Protein AF-A0A6M3M9U9-F1 (afdb_monomer_lite)

InterPro domains:
  IPR040831 YdcK Beta solenoid repeat [PF18836] (5-21)

Sequence (102 aa):
VSGNAQVSGNALVSGNAWVSGNARVSGNAQVSKYQVINVLGCRWSITISDKHVQIGCVLRSIAQWEKMTDSRIKVLGYAEEIDWWHKHKDIVLALVANREVL

Foldseek 3Di:
DDDDDDDDDPDDDDDPDDDDDPDDDDDPDDDDDFDWDWDPPPPFIWIAGLFWIDGHNDIDGPVVLVPDDPVVPVVPVCNVVNVVCVVCVVVRVVVNVVVVPD

Secondary structure (DSSP, 8-state):
--S-----SS----SS----SS----SS--------EEE-SSSS-EEE-SSEEEETTEEEEHHHHHT--GGGTTTTT-HHHHHHHHHHHHHHHHHHHGGGG-

pLDDT: mean 75.62, std 12.73, range [39.06, 91.5]

Structure (mmCIF, N/CA/C/O backbone):
data_AF-A0A6M3M9U9-F1
#
_entry.id   AF-A0A6M3M9U9-F1
#
loop_
_atom_site.group_PDB
_atom_site.id
_atom_site.type_symbol
_atom_site.label_atom_id
_atom_site.label_alt_id
_atom_site.label_comp_id
_atom_site.label_asym_id
_atom_site.label_entity_id
_atom_site.label_seq_id
_atom_site.pdbx_PDB_ins_code
_atom_site.Cartn_x
_atom_site.Cartn_y
_atom_site.Cartn_z
_atom_site.occupancy
_atom_sit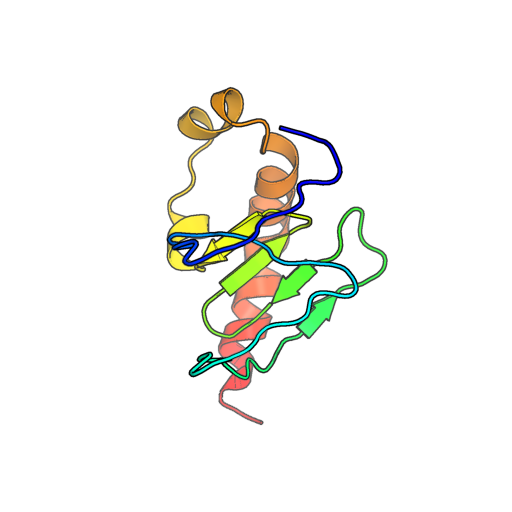e.B_iso_or_equiv
_atom_site.auth_seq_id
_atom_site.auth_comp_id
_atom_site.auth_asym_id
_atom_site.auth_atom_id
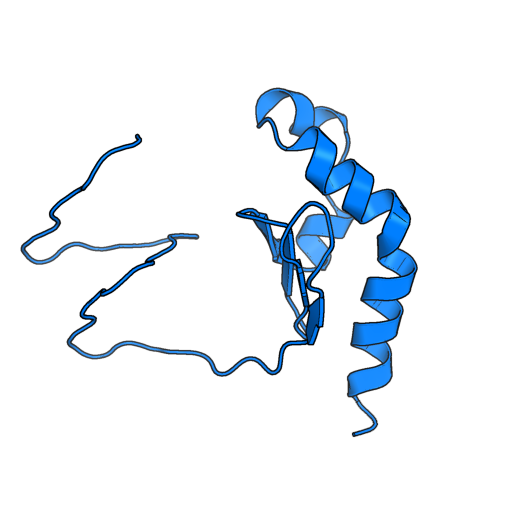_atom_site.pdbx_PDB_model_num
ATOM 1 N N . VAL A 1 1 ? 16.096 5.259 10.771 1.00 39.09 1 VAL A N 1
ATOM 2 C CA . VAL A 1 1 ? 16.149 4.524 12.057 1.00 39.09 1 VAL A CA 1
ATOM 3 C C . VAL A 1 1 ? 15.659 3.114 11.790 1.00 39.09 1 VAL A C 1
ATOM 5 O O . VAL A 1 1 ? 14.550 2.976 11.297 1.00 39.09 1 VAL A O 1
ATOM 8 N N . SER A 1 2 ? 16.479 2.097 12.038 1.00 39.06 2 SER A N 1
ATOM 9 C CA . SER A 1 2 ? 16.098 0.683 11.931 1.00 39.06 2 SER A CA 1
ATOM 10 C C . SER A 1 2 ? 16.545 -0.029 13.206 1.00 39.06 2 SER A C 1
ATOM 12 O O . SER A 1 2 ? 17.721 0.037 13.555 1.00 39.06 2 SER A O 1
ATOM 14 N N . GLY A 1 3 ? 15.607 -0.655 13.914 1.00 53.38 3 GLY A N 1
ATOM 15 C CA . GLY A 1 3 ? 15.829 -1.338 15.190 1.00 53.38 3 GLY A CA 1
ATOM 16 C C . GLY A 1 3 ? 14.533 -1.428 16.001 1.00 53.38 3 GLY A C 1
ATOM 17 O O . GLY A 1 3 ? 13.616 -0.636 15.785 1.00 53.38 3 GLY A O 1
ATOM 18 N N . ASN A 1 4 ? 14.448 -2.392 16.922 1.00 60.72 4 ASN A N 1
ATOM 19 C CA . ASN A 1 4 ? 13.323 -2.506 17.853 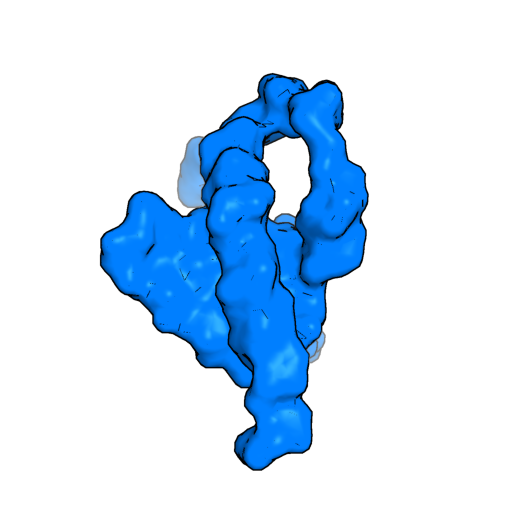1.00 60.72 4 ASN A CA 1
ATOM 20 C C . ASN A 1 4 ? 13.298 -1.272 18.765 1.00 60.72 4 ASN A C 1
ATOM 22 O O . ASN A 1 4 ? 14.157 -1.124 19.631 1.00 60.72 4 ASN A O 1
ATOM 26 N N . ALA A 1 5 ? 12.329 -0.382 18.560 1.00 64.88 5 ALA A N 1
ATOM 27 C CA . ALA A 1 5 ? 12.128 0.793 19.397 1.00 64.88 5 ALA A CA 1
ATOM 28 C C . ALA A 1 5 ? 11.031 0.505 20.425 1.00 64.88 5 ALA A C 1
ATOM 30 O O . ALA A 1 5 ? 9.886 0.228 20.066 1.00 64.88 5 ALA A O 1
ATOM 31 N N . GLN A 1 6 ? 11.377 0.574 21.708 1.00 61.44 6 GLN A N 1
ATOM 32 C CA . GLN A 1 6 ? 10.402 0.502 22.788 1.00 61.44 6 GLN A CA 1
ATOM 33 C C . GLN A 1 6 ? 9.935 1.925 23.106 1.00 61.44 6 GLN A C 1
ATOM 35 O O . GLN A 1 6 ? 10.717 2.753 23.564 1.00 61.44 6 GLN A O 1
ATOM 40 N N . VAL A 1 7 ? 8.668 2.223 22.821 1.00 64.75 7 VAL A N 1
ATOM 41 C CA . VAL A 1 7 ? 8.052 3.519 23.129 1.00 64.75 7 VAL A CA 1
ATOM 42 C C . VAL A 1 7 ? 7.139 3.331 24.338 1.00 64.75 7 VAL A C 1
ATOM 44 O O . VAL A 1 7 ? 6.190 2.552 24.285 1.00 64.75 7 VAL A O 1
ATOM 47 N N . SER A 1 8 ? 7.435 4.022 25.438 1.00 67.25 8 SER A N 1
ATOM 48 C CA . SER A 1 8 ? 6.677 3.973 26.696 1.00 67.25 8 SER A CA 1
ATOM 49 C C . SER A 1 8 ? 6.366 5.384 27.200 1.00 67.25 8 SER A C 1
ATOM 51 O O . SER A 1 8 ? 7.182 6.285 27.028 1.00 67.25 8 SER A O 1
ATOM 53 N N . GLY A 1 9 ? 5.217 5.571 27.854 1.00 68.31 9 GLY A N 1
ATOM 54 C CA . GLY A 1 9 ? 4.727 6.880 28.312 1.00 68.31 9 GLY A CA 1
ATOM 55 C C . GLY A 1 9 ? 3.715 7.518 27.349 1.00 68.31 9 GLY A C 1
ATOM 56 O O . GLY A 1 9 ? 3.237 6.865 26.423 1.00 68.31 9 GLY A O 1
ATOM 57 N N . ASN A 1 10 ? 3.376 8.795 27.568 1.00 66.38 10 ASN A N 1
ATOM 58 C CA . ASN A 1 10 ? 2.456 9.563 26.715 1.00 66.38 10 ASN A CA 1
ATOM 59 C C . ASN A 1 10 ? 3.144 9.978 25.402 1.00 66.38 10 ASN A C 1
ATOM 61 O O . ASN A 1 10 ? 3.515 11.136 25.218 1.00 66.38 10 ASN A O 1
ATOM 65 N N . ALA A 1 11 ? 3.360 9.022 24.500 1.00 68.94 11 ALA A N 1
ATOM 66 C CA . ALA A 1 11 ? 3.953 9.280 23.196 1.00 68.94 11 ALA A CA 1
ATOM 67 C C . ALA A 1 11 ? 2.886 9.726 22.188 1.00 68.94 11 ALA A C 1
ATOM 69 O O . ALA A 1 11 ? 1.942 8.990 21.897 1.00 68.94 11 ALA A O 1
ATOM 70 N N . LEU A 1 12 ? 3.058 10.922 21.624 1.00 64.06 12 LEU A N 1
ATOM 71 C CA . LEU A 1 12 ? 2.256 11.385 20.497 1.00 64.06 12 LEU A CA 1
ATOM 72 C C . LEU A 1 12 ? 2.884 10.876 19.198 1.00 64.06 12 LEU A C 1
ATOM 74 O O . LEU A 1 12 ? 3.957 11.326 18.800 1.00 64.06 12 LEU A O 1
ATOM 78 N N . VAL A 1 13 ? 2.200 9.954 18.528 1.00 69.81 13 VAL A N 1
ATOM 79 C CA . VAL A 1 13 ? 2.551 9.514 17.177 1.00 69.81 13 VAL A CA 1
ATOM 80 C C . VAL A 1 13 ? 1.617 10.227 16.205 1.00 69.81 13 VAL A C 1
ATOM 82 O O . VAL A 1 13 ? 0.421 9.951 16.175 1.00 69.81 13 VAL A O 1
ATOM 85 N N . SER A 1 14 ? 2.151 11.177 15.442 1.00 66.00 14 SER A N 1
ATOM 86 C CA . SER A 1 14 ? 1.398 11.986 14.480 1.00 66.00 14 SER A CA 1
ATOM 87 C C . SER A 1 14 ? 2.054 11.952 13.094 1.00 66.00 14 SER A C 1
ATOM 89 O O . SER A 1 14 ? 3.247 11.682 12.956 1.00 66.00 14 SER A O 1
ATOM 91 N N . GLY A 1 15 ? 1.260 12.190 12.046 1.00 65.62 15 GLY A N 1
ATOM 92 C CA . GLY A 1 15 ? 1.691 12.039 10.651 1.00 65.62 15 GLY A CA 1
ATOM 93 C C . GLY A 1 15 ? 1.521 10.612 10.106 1.00 65.62 15 GLY A C 1
ATOM 94 O O . GLY A 1 15 ? 0.789 9.804 10.671 1.00 65.62 15 GLY A O 1
ATOM 95 N N . ASN A 1 16 ? 2.185 10.302 8.986 1.00 64.12 16 ASN A N 1
ATOM 96 C CA . ASN A 1 16 ? 2.096 9.002 8.300 1.00 64.12 16 ASN A CA 1
ATOM 97 C C . ASN A 1 16 ? 2.967 7.933 8.991 1.00 64.12 16 ASN A C 1
ATOM 99 O O . ASN A 1 16 ? 3.955 7.464 8.426 1.00 64.12 16 ASN A O 1
ATOM 103 N N . ALA A 1 17 ? 2.636 7.580 10.232 1.00 70.06 17 ALA A N 1
ATOM 104 C CA . ALA A 1 17 ? 3.362 6.582 11.012 1.00 70.06 17 ALA A CA 1
ATOM 105 C C . ALA A 1 17 ? 2.773 5.177 10.824 1.00 70.06 17 ALA A C 1
ATOM 107 O O . ALA A 1 17 ? 1.557 4.998 10.804 1.00 70.06 17 ALA A O 1
ATOM 108 N N . TRP A 1 18 ? 3.643 4.174 10.709 1.00 67.12 18 TRP A N 1
ATOM 109 C CA . TRP A 1 18 ? 3.247 2.775 10.565 1.00 67.12 18 TRP A CA 1
ATOM 110 C C . TRP A 1 18 ? 3.540 2.027 11.858 1.00 67.12 18 TRP A C 1
ATOM 112 O O . TRP A 1 18 ? 4.669 2.033 12.345 1.00 67.12 18 TRP A O 1
ATOM 122 N N . VAL A 1 19 ? 2.524 1.355 12.393 1.00 71.50 19 VAL A N 1
ATOM 123 C CA . VAL A 1 19 ? 2.651 0.457 13.541 1.00 71.50 19 VAL A CA 1
ATOM 124 C C . VAL A 1 19 ? 2.401 -0.957 13.031 1.00 71.50 19 VAL A C 1
ATOM 126 O O . VAL A 1 19 ? 1.327 -1.247 12.513 1.00 71.50 19 VAL A O 1
ATOM 129 N N . SER A 1 20 ? 3.406 -1.824 13.124 1.00 70.62 20 SER A N 1
ATOM 130 C CA . SER A 1 20 ? 3.358 -3.197 12.606 1.00 70.62 20 SER A CA 1
ATOM 131 C C . SER A 1 20 ? 3.859 -4.202 13.648 1.00 70.62 20 SER A C 1
ATOM 133 O O . SER A 1 20 ? 4.456 -3.819 14.655 1.00 70.62 20 SER A O 1
ATOM 135 N N . GLY A 1 21 ? 3.586 -5.491 13.426 1.00 73.12 21 GLY A N 1
ATOM 136 C CA . GLY A 1 21 ? 3.876 -6.565 14.382 1.00 73.12 21 GLY A CA 1
ATOM 137 C C . GLY A 1 21 ? 2.808 -6.707 15.473 1.00 73.12 21 GLY A C 1
ATOM 138 O O . GLY A 1 21 ? 1.679 -6.242 15.318 1.00 73.12 21 GLY A O 1
ATOM 139 N N . ASN A 1 22 ? 3.163 -7.351 16.588 1.00 72.25 22 ASN A N 1
ATOM 140 C CA . ASN A 1 22 ? 2.270 -7.574 17.736 1.00 72.25 22 ASN A CA 1
ATOM 141 C C . ASN A 1 22 ? 2.126 -6.303 18.591 1.00 72.25 22 ASN A C 1
ATOM 143 O O . ASN A 1 22 ? 2.506 -6.267 19.763 1.00 72.25 22 ASN A O 1
ATOM 147 N N . ALA A 1 23 ? 1.628 -5.231 17.982 1.00 76.25 23 ALA A N 1
ATOM 148 C CA . ALA A 1 23 ? 1.453 -3.948 18.637 1.00 76.25 23 ALA A CA 1
ATOM 149 C C . ALA A 1 23 ? 0.169 -3.917 19.470 1.00 76.25 23 ALA A C 1
ATOM 151 O O . ALA A 1 23 ? -0.898 -4.350 19.036 1.00 76.25 23 ALA A O 1
ATOM 152 N N . ARG A 1 24 ? 0.268 -3.352 20.673 1.00 69.19 24 ARG A N 1
ATOM 153 C CA . ARG A 1 24 ? -0.859 -3.179 21.587 1.00 69.19 24 ARG A CA 1
ATOM 154 C C . ARG A 1 24 ? -1.226 -1.700 21.629 1.00 69.19 24 ARG A C 1
ATOM 156 O O . ARG A 1 24 ? -0.486 -0.901 22.194 1.00 69.19 24 ARG A O 1
ATOM 163 N N . VAL A 1 25 ? -2.347 -1.350 21.003 1.00 74.06 25 VAL A N 1
ATOM 164 C CA . VAL A 1 25 ? -2.890 0.015 2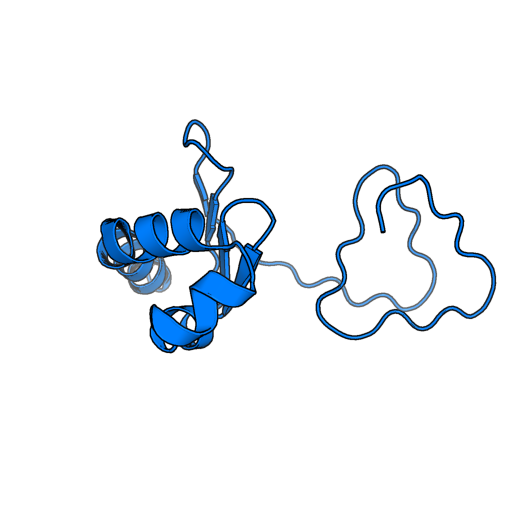0.978 1.00 74.06 25 VAL A CA 1
ATOM 165 C C . VAL A 1 25 ? -3.986 0.113 22.037 1.00 74.06 25 VAL A C 1
ATOM 167 O O . VAL A 1 25 ? -4.948 -0.648 22.002 1.00 74.06 25 VAL A O 1
ATOM 170 N N . SER A 1 26 ? -3.826 1.019 23.000 1.00 71.44 26 SER A N 1
ATOM 171 C CA . SER A 1 26 ? -4.752 1.218 24.124 1.00 71.44 26 SER A CA 1
ATOM 172 C C . SER A 1 26 ? -5.226 2.669 24.200 1.00 71.44 26 SER A C 1
ATOM 174 O O . SER A 1 26 ? -4.470 3.577 23.866 1.00 71.44 26 SER A O 1
ATOM 176 N N . GLY A 1 27 ? -6.451 2.889 24.684 1.00 73.88 27 GLY A N 1
ATOM 177 C CA . GLY A 1 27 ? -7.092 4.209 24.743 1.00 73.88 27 GLY A CA 1
ATOM 178 C C . GLY A 1 27 ? -8.084 4.438 23.596 1.00 73.88 27 GLY A C 1
ATOM 179 O O . GLY A 1 27 ? -8.510 3.491 22.936 1.00 73.88 27 GLY A O 1
ATOM 180 N N . ASN A 1 28 ? -8.460 5.698 23.358 1.00 72.56 28 ASN A N 1
ATOM 181 C CA . ASN A 1 28 ? -9.418 6.088 22.315 1.00 72.56 28 ASN A CA 1
ATOM 182 C C . ASN A 1 28 ? -8.762 6.087 20.924 1.00 72.56 28 ASN A C 1
ATOM 184 O O . ASN A 1 28 ? -8.489 7.139 20.349 1.00 72.56 28 ASN A O 1
ATOM 188 N N . ALA A 1 29 ? -8.475 4.900 20.391 1.00 73.50 29 ALA A N 1
ATOM 189 C CA . ALA A 1 29 ? -7.915 4.746 19.055 1.00 73.50 29 ALA A CA 1
ATOM 190 C C . ALA A 1 29 ? -9.013 4.817 17.985 1.00 73.50 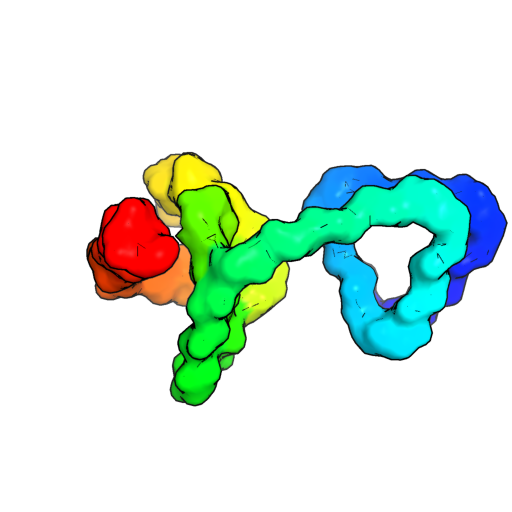29 ALA A C 1
ATOM 192 O O . ALA A 1 29 ? -9.973 4.046 18.012 1.00 73.50 29 ALA A O 1
ATOM 193 N N . GLN A 1 30 ? -8.853 5.706 17.003 1.00 63.78 30 GLN A N 1
ATOM 194 C CA . GLN A 1 30 ? -9.654 5.665 15.781 1.00 63.78 30 GLN A CA 1
ATOM 195 C C . GLN A 1 30 ? -9.011 4.710 14.779 1.00 63.78 30 GLN A C 1
ATOM 197 O O . GLN A 1 30 ? -7.932 4.973 14.251 1.00 63.78 30 GLN A O 1
ATOM 202 N N . VAL A 1 31 ? -9.704 3.609 14.497 1.00 66.75 31 VAL A N 1
ATOM 203 C CA . VAL A 1 31 ? -9.345 2.666 13.436 1.00 66.75 31 VAL A CA 1
ATOM 204 C C . VAL A 1 31 ? -10.369 2.808 12.319 1.00 66.75 31 VAL A C 1
ATOM 206 O O . VAL A 1 31 ? -11.568 2.647 12.540 1.00 66.75 31 VAL A O 1
ATOM 209 N N . SER A 1 32 ? -9.908 3.129 11.116 1.00 66.81 32 SER A N 1
ATOM 210 C CA . SER A 1 32 ? -10.763 3.240 9.934 1.00 66.81 32 SER A CA 1
ATOM 211 C C . SER A 1 32 ? -10.860 1.883 9.234 1.00 66.81 32 SER A C 1
ATOM 213 O O . SER A 1 32 ? -9.848 1.240 8.958 1.00 66.81 32 SER A O 1
ATOM 215 N N . LYS A 1 33 ? -12.087 1.428 8.948 1.00 67.19 33 LYS A N 1
ATOM 216 C CA . LYS A 1 33 ? -12.315 0.263 8.087 1.00 67.19 33 LYS A CA 1
ATOM 217 C C . LYS A 1 33 ? -12.253 0.726 6.637 1.00 67.19 33 LYS A C 1
ATOM 219 O O . LYS A 1 33 ? -13.151 1.427 6.183 1.00 67.19 33 LYS A O 1
ATOM 224 N N . TYR A 1 34 ? -11.212 0.317 5.924 1.00 73.62 34 TYR A N 1
ATOM 225 C CA . TYR A 1 34 ? -11.144 0.474 4.476 1.00 73.62 34 TYR A CA 1
ATOM 226 C C . TYR A 1 34 ? -11.494 -0.856 3.822 1.00 73.62 34 TYR A C 1
ATOM 228 O O . TYR A 1 34 ? -10.937 -1.894 4.183 1.00 73.62 34 TYR A O 1
ATOM 236 N N . GLN A 1 35 ? -12.398 -0.827 2.844 1.00 81.31 35 GLN A N 1
ATOM 237 C CA . GLN A 1 35 ? -12.479 -1.918 1.884 1.00 81.31 35 GLN A CA 1
ATOM 238 C C . GLN A 1 35 ? -11.275 -1.802 0.956 1.00 81.31 35 GLN A C 1
ATOM 240 O O . GLN A 1 35 ? -11.070 -0.776 0.302 1.00 81.31 35 GLN A O 1
ATOM 245 N N . VAL A 1 36 ? -10.454 -2.847 0.929 1.00 87.38 36 VAL A N 1
ATOM 246 C CA . VAL A 1 36 ? -9.214 -2.852 0.161 1.00 87.38 36 VAL A CA 1
ATOM 247 C C . VAL A 1 36 ? -9.155 -4.050 -0.767 1.00 87.38 36 VAL A C 1
ATOM 249 O O . VAL A 1 36 ? -9.617 -5.138 -0.430 1.00 87.38 36 VAL A O 1
ATOM 252 N N . ILE A 1 37 ? -8.545 -3.842 -1.928 1.00 88.88 37 ILE A N 1
ATOM 253 C CA . ILE A 1 37 ? -8.091 -4.923 -2.797 1.00 88.88 37 ILE A CA 1
ATOM 254 C C . ILE A 1 37 ? -6.615 -5.131 -2.491 1.00 88.88 37 ILE A C 1
ATOM 256 O O . ILE A 1 37 ? -5.832 -4.182 -2.570 1.00 88.88 37 ILE A O 1
ATOM 260 N N . ASN A 1 38 ? -6.249 -6.363 -2.149 1.00 90.00 38 ASN A N 1
ATOM 261 C CA . ASN A 1 38 ? -4.857 -6.757 -1.992 1.00 90.00 38 ASN A CA 1
ATOM 262 C C . ASN A 1 38 ? -4.404 -7.485 -3.254 1.00 90.00 38 ASN A C 1
ATOM 264 O O . ASN A 1 38 ? -4.958 -8.526 -3.603 1.00 90.00 38 ASN A O 1
ATOM 268 N N . VAL A 1 39 ? -3.387 -6.942 -3.918 1.00 88.69 39 VAL A N 1
ATOM 269 C CA . VAL A 1 39 ? -2.703 -7.611 -5.023 1.00 88.69 39 VAL A CA 1
ATOM 270 C C . VAL A 1 39 ? -1.423 -8.212 -4.460 1.00 88.69 39 VAL A C 1
ATOM 272 O O . VAL A 1 39 ? -0.521 -7.507 -4.002 1.00 88.69 39 VAL A O 1
ATOM 275 N N . LEU A 1 40 ? -1.388 -9.540 -4.445 1.00 85.31 40 LEU A N 1
ATOM 276 C CA . LEU A 1 40 ? -0.283 -10.343 -3.934 1.00 85.31 40 LEU A CA 1
ATOM 277 C C . LEU A 1 40 ? 0.455 -11.007 -5.106 1.00 85.31 40 LEU A C 1
ATOM 279 O O . LEU A 1 40 ? -0.106 -11.169 -6.186 1.00 85.31 40 LEU A O 1
ATOM 283 N N . GLY A 1 41 ? 1.718 -11.387 -4.900 1.00 84.19 41 GLY A N 1
ATOM 284 C CA . GLY A 1 41 ? 2.553 -12.015 -5.937 1.00 84.19 41 GLY A CA 1
ATOM 285 C C . GLY A 1 41 ? 3.277 -11.033 -6.869 1.00 84.19 41 GLY A C 1
ATOM 286 O O . GLY A 1 41 ? 4.051 -11.459 -7.721 1.00 84.19 41 GLY A O 1
ATOM 287 N N . CYS A 1 42 ? 3.079 -9.724 -6.698 1.00 81.88 42 CYS A N 1
ATOM 288 C CA . CYS A 1 42 ? 3.928 -8.700 -7.307 1.00 81.88 42 CYS A CA 1
ATOM 289 C C . CYS A 1 42 ? 5.241 -8.520 -6.520 1.00 81.88 42 CYS A C 1
ATOM 291 O O . CYS A 1 42 ? 5.369 -8.992 -5.391 1.00 81.88 42 CYS A O 1
ATOM 293 N N . ARG A 1 43 ? 6.205 -7.777 -7.097 1.00 83.19 43 ARG A N 1
ATOM 294 C CA . ARG A 1 43 ? 7.466 -7.382 -6.425 1.00 83.19 43 ARG A CA 1
ATOM 295 C C . ARG A 1 43 ? 7.228 -6.772 -5.038 1.00 83.19 43 ARG A C 1
ATOM 297 O O . ARG A 1 43 ? 8.021 -7.004 -4.132 1.00 83.19 43 ARG A O 1
ATOM 304 N N . TRP A 1 44 ? 6.129 -6.039 -4.880 1.00 85.25 44 TRP A N 1
ATOM 305 C CA . TRP A 1 44 ? 5.653 -5.535 -3.598 1.00 85.25 44 TRP A CA 1
ATOM 306 C C . TRP A 1 44 ? 4.214 -5.966 -3.350 1.00 85.25 44 TRP A C 1
ATOM 308 O O . TRP A 1 44 ? 3.436 -6.128 -4.290 1.00 85.25 44 TRP A O 1
ATOM 318 N N . SER A 1 45 ? 3.840 -6.070 -2.076 1.00 86.12 45 SER A N 1
ATOM 319 C CA . SER A 1 45 ? 2.433 -6.089 -1.685 1.00 86.12 45 SER A CA 1
ATOM 320 C C . SER A 1 45 ? 1.785 -4.763 -2.073 1.00 86.12 45 SER A C 1
ATOM 322 O O . SER A 1 45 ? 2.304 -3.700 -1.711 1.00 86.12 45 SER A O 1
ATOM 324 N N . ILE A 1 46 ? 0.661 -4.826 -2.782 1.00 90.62 46 ILE A N 1
ATOM 325 C CA . ILE A 1 46 ? -0.092 -3.638 -3.181 1.00 90.62 46 ILE A CA 1
ATOM 326 C C . ILE A 1 46 ? -1.471 -3.690 -2.528 1.00 90.62 46 ILE A C 1
ATOM 328 O O . ILE A 1 46 ? -2.169 -4.702 -2.617 1.00 90.62 46 ILE A O 1
ATOM 332 N N . THR A 1 47 ? -1.872 -2.587 -1.903 1.00 90.88 47 THR A N 1
ATOM 333 C CA . THR A 1 47 ? -3.183 -2.435 -1.260 1.00 90.88 47 THR A CA 1
ATOM 334 C C . THR A 1 47 ? -3.879 -1.213 -1.843 1.00 90.88 47 THR A C 1
ATOM 336 O O . THR A 1 47 ? -3.323 -0.117 -1.835 1.00 90.88 47 THR A O 1
ATOM 339 N N . ILE A 1 48 ? -5.094 -1.394 -2.362 1.00 90.38 48 ILE A N 1
ATOM 340 C CA . ILE A 1 48 ? -5.848 -0.352 -3.074 1.00 90.38 48 ILE A CA 1
ATOM 341 C C . ILE A 1 48 ? -7.188 -0.117 -2.372 1.00 90.38 48 ILE A C 1
ATOM 343 O O . ILE A 1 48 ? -8.048 -1.007 -2.368 1.00 90.38 48 ILE A O 1
ATOM 347 N N . SER A 1 49 ? -7.396 1.091 -1.850 1.00 89.12 49 SER A N 1
ATOM 348 C CA . SER A 1 49 ? -8.689 1.588 -1.365 1.00 89.12 49 SER A CA 1
ATOM 349 C C . SER A 1 49 ? -9.301 2.608 -2.337 1.00 89.12 49 SER A C 1
ATOM 351 O O . SER A 1 49 ? -8.727 2.915 -3.377 1.00 89.12 49 SER A O 1
ATOM 353 N N . ASP A 1 50 ? -10.470 3.135 -1.980 1.00 86.25 50 ASP A N 1
ATOM 354 C CA . ASP A 1 50 ? -11.151 4.265 -2.628 1.00 86.25 50 ASP A CA 1
ATOM 355 C C . ASP A 1 50 ? -10.295 5.543 -2.734 1.00 86.25 50 ASP A C 1
ATOM 357 O O . ASP A 1 50 ? -10.391 6.294 -3.699 1.00 86.25 50 ASP A O 1
ATOM 361 N N . LYS A 1 51 ? -9.464 5.807 -1.723 1.00 85.88 51 LYS A N 1
ATOM 362 C CA . LYS A 1 51 ? -8.712 7.061 -1.567 1.00 85.88 51 LYS A CA 1
ATOM 363 C C . LYS A 1 51 ? -7.207 6.872 -1.573 1.00 85.88 51 LYS A C 1
ATOM 365 O O . LYS A 1 51 ? -6.488 7.837 -1.837 1.00 85.88 51 LYS A O 1
ATOM 370 N N . HIS A 1 52 ? -6.728 5.672 -1.255 1.00 88.94 52 HIS A N 1
ATOM 371 C CA . HIS A 1 52 ? -5.315 5.407 -1.029 1.00 88.94 52 HIS A CA 1
ATOM 372 C C . HIS A 1 52 ? -4.815 4.204 -1.814 1.00 88.94 52 HIS A C 1
ATOM 374 O O . HIS A 1 52 ? -5.521 3.217 -2.011 1.00 88.94 52 HIS A O 1
ATOM 380 N N . VAL A 1 53 ? -3.547 4.284 -2.201 1.00 90.56 53 VAL A N 1
ATOM 381 C CA . VAL A 1 53 ? -2.802 3.183 -2.800 1.00 90.56 53 VAL A CA 1
ATOM 382 C C . VAL A 1 53 ? -1.507 3.024 -2.022 1.00 90.56 53 VAL A C 1
ATOM 384 O O . VAL A 1 53 ? -0.757 3.987 -1.830 1.00 90.56 53 VAL A O 1
ATOM 387 N N . GLN A 1 54 ? -1.269 1.804 -1.559 1.00 89.62 54 GLN A N 1
ATOM 388 C CA . GLN A 1 54 ? -0.030 1.388 -0.931 1.00 89.62 54 GLN A CA 1
ATOM 389 C C . GLN A 1 54 ? 0.745 0.488 -1.883 1.00 89.62 54 GLN A C 1
ATOM 391 O O . GLN A 1 54 ? 0.197 -0.501 -2.362 1.00 89.62 54 GLN A O 1
ATOM 396 N N . ILE A 1 55 ? 2.017 0.804 -2.111 1.00 88.69 55 ILE A N 1
ATOM 397 C CA . ILE A 1 55 ? 2.961 -0.035 -2.855 1.00 88.69 55 ILE A CA 1
ATOM 398 C C . ILE A 1 55 ? 4.140 -0.298 -1.919 1.00 88.69 55 ILE A C 1
ATOM 400 O O . ILE A 1 55 ? 4.858 0.628 -1.544 1.00 88.69 55 ILE A O 1
ATOM 404 N N . GLY A 1 56 ? 4.296 -1.541 -1.459 1.00 85.62 56 GLY A N 1
ATOM 405 C CA . GLY A 1 56 ? 5.290 -1.871 -0.435 1.00 85.62 56 GLY A CA 1
ATOM 406 C C . GLY A 1 56 ? 5.051 -1.077 0.854 1.00 85.62 56 GLY A C 1
ATOM 407 O O . GLY A 1 56 ? 3.966 -1.151 1.434 1.00 85.62 56 GLY A O 1
ATOM 408 N N . CYS A 1 57 ? 6.051 -0.297 1.276 1.00 80.12 57 CYS A N 1
ATOM 409 C CA . CYS A 1 57 ? 5.985 0.587 2.450 1.00 80.12 57 CYS A CA 1
ATOM 410 C C . CYS A 1 57 ? 5.487 2.011 2.124 1.00 80.12 57 CYS A C 1
ATOM 412 O O . CYS A 1 57 ? 5.504 2.889 2.988 1.00 80.12 57 CYS A O 1
ATOM 414 N N . VAL A 1 58 ? 5.069 2.276 0.881 1.00 84.19 58 VAL A N 1
ATOM 415 C CA . VAL A 1 58 ? 4.697 3.617 0.412 1.00 84.19 58 VAL A CA 1
ATOM 416 C C . VAL A 1 58 ? 3.178 3.725 0.302 1.00 84.19 58 VAL A C 1
ATOM 418 O O . VAL A 1 58 ? 2.597 3.362 -0.716 1.00 84.19 58 VAL A O 1
ATOM 421 N N . LEU A 1 59 ? 2.528 4.237 1.352 1.00 85.69 59 LEU A N 1
ATOM 422 C CA . LEU A 1 59 ? 1.098 4.575 1.361 1.00 85.69 59 LEU A CA 1
ATOM 423 C C . LEU A 1 59 ? 0.907 6.047 0.991 1.00 85.69 59 LEU A C 1
ATOM 425 O O . LEU A 1 59 ? 1.471 6.928 1.646 1.00 85.69 59 LEU A O 1
ATOM 429 N N . ARG A 1 60 ? 0.088 6.325 -0.028 1.00 87.12 60 ARG A N 1
ATOM 430 C CA . ARG A 1 60 ? -0.298 7.695 -0.406 1.00 87.12 60 ARG A CA 1
ATOM 431 C C . ARG A 1 60 ? -1.733 7.748 -0.900 1.00 87.12 60 ARG A C 1
ATOM 433 O O . ARG A 1 60 ? -2.299 6.729 -1.297 1.00 87.12 60 ARG A O 1
ATOM 440 N N . SER A 1 61 ? -2.319 8.941 -0.889 1.00 89.25 61 SER A N 1
ATOM 441 C CA . SER A 1 61 ? -3.603 9.154 -1.552 1.00 89.25 61 SER A CA 1
ATOM 442 C C . SER A 1 61 ? -3.452 9.107 -3.074 1.00 89.25 61 SER A C 1
ATOM 444 O O . SER A 1 61 ? -2.375 9.381 -3.606 1.00 89.25 61 SER A O 1
ATOM 446 N N . ILE A 1 62 ? -4.533 8.798 -3.788 1.00 88.25 62 ILE A N 1
ATOM 447 C CA . ILE A 1 62 ? -4.542 8.782 -5.262 1.00 88.25 62 ILE A CA 1
ATOM 448 C C . ILE A 1 62 ? -4.090 10.143 -5.812 1.00 88.25 62 ILE A C 1
ATOM 450 O O . ILE A 1 62 ? -3.157 10.217 -6.606 1.00 88.25 62 ILE A O 1
ATOM 454 N N . ALA A 1 63 ? -4.641 11.235 -5.277 1.00 88.44 63 ALA A N 1
ATOM 455 C CA . ALA A 1 63 ? -4.257 12.592 -5.667 1.00 88.44 63 ALA A CA 1
ATOM 456 C C . ALA A 1 63 ? -2.781 12.926 -5.369 1.00 88.44 63 ALA A C 1
ATOM 458 O O . ALA A 1 63 ? -2.192 13.791 -6.017 1.00 88.44 63 ALA A O 1
ATOM 459 N N . GLN A 1 64 ? -2.171 12.292 -4.361 1.00 87.88 64 GLN A N 1
ATOM 460 C CA . GLN A 1 64 ? -0.737 12.434 -4.106 1.00 87.88 64 GLN A CA 1
ATOM 461 C C . GLN A 1 64 ? 0.078 11.688 -5.158 1.00 87.88 64 GLN A C 1
ATOM 463 O O . GLN A 1 64 ? 1.026 12.272 -5.673 1.00 87.88 64 GLN A O 1
ATOM 468 N N . TRP A 1 65 ? -0.298 10.451 -5.497 1.00 87.12 65 TRP A N 1
ATOM 469 C CA . TRP A 1 65 ? 0.350 9.671 -6.552 1.00 87.12 65 TRP A CA 1
ATOM 470 C C . TRP A 1 65 ? 0.288 10.367 -7.918 1.00 87.12 65 TRP A C 1
ATOM 472 O O . TRP A 1 65 ? 1.286 10.408 -8.629 1.00 87.12 65 TRP A O 1
ATOM 482 N N . GLU A 1 66 ? -0.836 10.998 -8.260 1.00 84.56 66 GLU A N 1
ATOM 483 C CA . GLU A 1 66 ? -0.988 11.767 -9.507 1.00 84.56 66 GLU A CA 1
ATOM 484 C C . GLU A 1 66 ? -0.077 12.999 -9.590 1.00 84.56 66 GLU A C 1
ATOM 486 O O . GLU A 1 66 ? 0.309 13.418 -10.678 1.00 84.56 66 GLU A O 1
ATOM 491 N N . LYS A 1 67 ? 0.282 13.586 -8.443 1.00 84.25 67 LYS A N 1
ATOM 492 C CA . LYS A 1 67 ? 1.142 14.777 -8.359 1.00 84.25 67 LYS A CA 1
ATOM 493 C C . LYS A 1 67 ? 2.632 14.442 -8.248 1.00 84.25 67 LYS A C 1
ATOM 495 O O . LYS A 1 67 ? 3.452 15.364 -8.201 1.00 84.25 67 LYS A O 1
ATOM 500 N N . MET A 1 68 ? 3.001 13.164 -8.141 1.00 73.31 68 MET A N 1
ATOM 501 C CA . MET A 1 68 ? 4.404 12.762 -8.061 1.00 73.31 68 MET A CA 1
ATOM 502 C C . MET A 1 68 ? 5.069 12.923 -9.431 1.00 73.31 68 MET A C 1
ATOM 504 O O . MET A 1 68 ? 4.589 12.418 -10.436 1.00 73.31 68 MET A O 1
ATOM 508 N N . THR A 1 69 ? 6.166 13.679 -9.452 1.00 66.56 69 THR A N 1
ATOM 509 C CA . THR 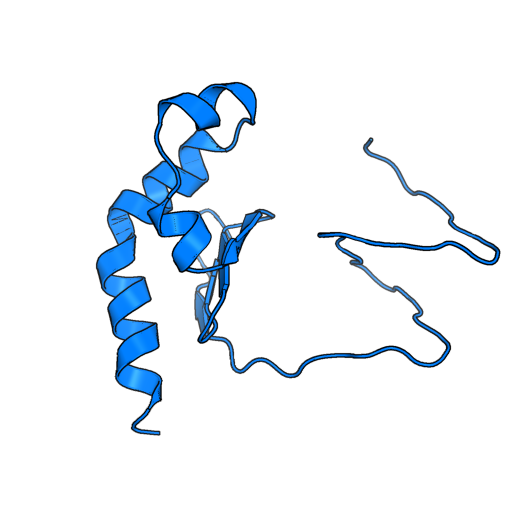A 1 69 ? 6.994 13.946 -10.635 1.00 66.56 69 THR A CA 1
ATOM 510 C C . THR A 1 69 ? 8.405 13.428 -10.386 1.00 66.56 69 THR A C 1
ATOM 512 O O . THR A 1 69 ? 8.924 13.580 -9.274 1.00 66.56 69 THR A O 1
ATOM 515 N N . ASP A 1 70 ? 9.035 12.860 -11.417 1.00 64.88 70 ASP A N 1
ATOM 516 C CA . ASP A 1 70 ? 10.349 12.182 -11.389 1.00 64.88 70 ASP A CA 1
ATOM 517 C C . ASP A 1 70 ? 11.450 12.963 -10.651 1.00 64.88 70 ASP A C 1
ATOM 519 O O . ASP A 1 70 ? 12.313 12.393 -9.977 1.00 64.88 70 ASP A O 1
ATOM 523 N N . SER A 1 71 ? 11.403 14.295 -10.706 1.00 57.44 71 SER A N 1
ATOM 524 C CA . SER A 1 71 ? 12.412 15.180 -10.120 1.00 57.44 71 SER A CA 1
ATOM 525 C C . SER A 1 71 ? 12.393 15.242 -8.586 1.00 57.44 71 SER A C 1
ATOM 527 O O . SER A 1 71 ? 13.450 15.411 -7.979 1.00 57.44 71 SER A O 1
ATOM 529 N N . ARG A 1 72 ? 11.242 15.046 -7.922 1.00 58.53 72 ARG A N 1
ATOM 530 C CA . ARG A 1 72 ? 11.157 14.998 -6.441 1.00 58.53 72 ARG A CA 1
ATOM 531 C C . ARG A 1 72 ? 11.544 13.630 -5.860 1.00 58.53 72 ARG A C 1
ATOM 533 O O . ARG A 1 72 ? 11.652 13.493 -4.643 1.00 58.53 72 ARG A O 1
ATOM 540 N N . ILE A 1 73 ? 11.741 12.624 -6.714 1.00 55.53 73 ILE A N 1
ATOM 541 C CA . ILE A 1 73 ? 11.721 11.200 -6.350 1.00 55.53 73 ILE A CA 1
ATOM 542 C C . ILE A 1 73 ? 13.119 10.612 -6.171 1.00 55.53 73 ILE A C 1
ATOM 544 O O . ILE A 1 73 ? 13.329 9.840 -5.234 1.00 55.53 73 ILE A O 1
ATOM 548 N N . LYS A 1 74 ? 14.099 11.030 -6.987 1.00 55.09 74 LYS A N 1
ATOM 549 C CA . LYS A 1 74 ? 15.501 10.590 -6.834 1.00 55.09 74 LYS A CA 1
ATOM 550 C C . LYS A 1 74 ? 16.065 10.865 -5.439 1.00 55.09 74 LYS A C 1
ATOM 552 O O . LYS A 1 74 ? 16.900 10.110 -4.961 1.00 55.09 74 LYS A O 1
ATOM 557 N N . VAL A 1 75 ? 15.582 11.915 -4.777 1.00 55.00 75 VAL A N 1
ATOM 558 C CA . VAL A 1 75 ? 16.022 12.310 -3.430 1.00 55.00 75 VAL A CA 1
ATOM 559 C C . VAL A 1 75 ? 15.445 11.400 -2.337 1.00 55.00 75 VAL A C 1
ATOM 561 O O . VAL A 1 75 ? 16.036 11.278 -1.270 1.00 55.00 75 VAL A O 1
ATOM 564 N N . LEU A 1 76 ? 14.304 10.747 -2.585 1.00 58.28 76 LEU A N 1
ATOM 565 C CA . LEU A 1 76 ? 13.570 9.981 -1.573 1.00 58.28 76 LEU A CA 1
ATOM 566 C C . LEU A 1 76 ? 13.731 8.456 -1.697 1.00 58.28 76 LEU A C 1
ATOM 568 O O . LEU A 1 76 ? 13.265 7.739 -0.819 1.00 58.28 76 LEU A O 1
ATOM 572 N N . GLY A 1 77 ? 14.384 7.963 -2.756 1.00 64.75 77 GLY A N 1
ATOM 573 C CA . GLY A 1 77 ? 14.673 6.534 -2.940 1.00 64.75 77 GLY A CA 1
ATOM 574 C C . GLY A 1 77 ? 13.492 5.672 -3.406 1.00 64.75 77 GLY A C 1
ATOM 575 O O . GLY A 1 77 ? 13.629 4.457 -3.432 1.00 64.75 77 GLY A O 1
ATOM 576 N N . TYR A 1 78 ? 12.366 6.278 -3.803 1.00 69.56 78 TYR A N 1
ATOM 577 C CA . TYR A 1 78 ? 11.126 5.582 -4.206 1.00 69.56 78 TYR A CA 1
ATOM 578 C C . TYR A 1 78 ? 10.940 5.481 -5.730 1.00 69.56 78 TYR A C 1
ATOM 580 O O . TYR A 1 78 ? 9.819 5.575 -6.233 1.00 69.56 78 TYR A O 1
ATOM 588 N N . ALA A 1 79 ? 12.038 5.429 -6.489 1.00 71.75 79 ALA A N 1
ATOM 589 C CA . ALA A 1 79 ? 11.970 5.460 -7.951 1.00 71.75 79 ALA A CA 1
ATOM 590 C C . ALA A 1 79 ? 11.204 4.249 -8.509 1.00 71.75 79 ALA A C 1
ATOM 592 O O . ALA A 1 79 ? 10.349 4.411 -9.374 1.00 71.75 79 ALA A O 1
ATOM 593 N N . GLU A 1 80 ? 11.434 3.056 -7.952 1.00 80.12 80 GLU A N 1
ATOM 594 C CA . GLU A 1 80 ? 10.842 1.830 -8.487 1.00 80.12 80 GLU A CA 1
ATOM 595 C C . GLU A 1 80 ? 9.328 1.714 -8.205 1.00 80.12 80 GLU A C 1
ATOM 597 O O . GLU A 1 80 ? 8.576 1.218 -9.045 1.00 80.12 80 GLU A O 1
ATOM 602 N N . GLU A 1 81 ? 8.842 2.182 -7.048 1.00 82.62 81 GLU A N 1
ATOM 603 C CA . GLU A 1 81 ? 7.407 2.185 -6.731 1.00 82.62 81 GLU A CA 1
ATOM 604 C C . GLU A 1 81 ? 6.626 3.149 -7.632 1.00 82.62 81 GLU A C 1
ATOM 606 O O . GLU A 1 81 ? 5.455 2.916 -7.940 1.00 82.62 81 GLU A O 1
ATOM 611 N N . ILE A 1 82 ? 7.272 4.227 -8.079 1.00 79.25 82 ILE A N 1
ATOM 612 C CA . ILE A 1 82 ? 6.652 5.224 -8.955 1.00 79.25 82 ILE A CA 1
ATOM 613 C C . ILE A 1 82 ? 6.663 4.758 -10.403 1.00 79.25 82 ILE A C 1
ATOM 615 O O . ILE A 1 82 ? 5.640 4.889 -11.074 1.00 79.25 82 ILE A O 1
ATOM 619 N N . ASP A 1 83 ? 7.734 4.107 -10.852 1.00 83.38 83 ASP A N 1
ATOM 620 C CA . ASP A 1 83 ? 7.737 3.401 -12.135 1.00 83.38 83 ASP A CA 1
ATOM 621 C C . ASP A 1 83 ? 6.586 2.387 -12.199 1.00 83.38 83 ASP A C 1
ATOM 623 O O . ASP A 1 83 ? 5.858 2.306 -13.195 1.00 83.38 83 ASP A O 1
ATOM 627 N N . TRP A 1 84 ? 6.357 1.649 -11.105 1.00 86.19 84 TRP A N 1
ATOM 628 C CA . TRP A 1 84 ? 5.208 0.755 -11.009 1.00 86.19 84 TRP A CA 1
ATOM 629 C C . TRP A 1 84 ? 3.885 1.516 -11.114 1.00 86.19 84 TRP A C 1
ATOM 631 O O . TRP A 1 84 ? 3.019 1.097 -11.886 1.00 86.19 84 TRP A O 1
ATOM 641 N N . TRP A 1 85 ? 3.726 2.623 -10.380 1.00 86.94 85 TRP A N 1
ATOM 642 C CA . TRP A 1 85 ? 2.523 3.454 -10.445 1.00 86.94 85 TRP A CA 1
ATOM 643 C C . TRP A 1 85 ? 2.262 3.939 -11.872 1.00 86.94 85 TRP A C 1
ATOM 645 O O . TRP A 1 85 ? 1.184 3.693 -12.404 1.00 86.94 85 TRP A O 1
ATOM 655 N N . HIS A 1 86 ? 3.244 4.543 -12.542 1.00 85.75 86 HIS A N 1
ATOM 656 C CA . HIS A 1 86 ? 3.079 5.032 -13.912 1.00 85.75 86 HIS A CA 1
ATOM 657 C C . HIS A 1 86 ? 2.698 3.926 -14.893 1.00 85.75 86 HIS A C 1
ATOM 659 O O . HIS A 1 86 ? 1.884 4.166 -15.784 1.00 85.75 86 HIS A O 1
ATOM 665 N N . LYS A 1 87 ? 3.238 2.718 -14.708 1.00 88.12 87 LYS A N 1
ATOM 666 C CA . LYS A 1 87 ? 2.947 1.568 -15.565 1.00 88.12 87 LYS A CA 1
ATOM 667 C C . LYS A 1 87 ? 1.555 0.964 -15.341 1.00 88.12 87 LYS A C 1
ATOM 669 O O . LYS A 1 87 ? 0.999 0.399 -16.278 1.00 88.12 87 LYS A O 1
ATOM 674 N N . HIS A 1 88 ? 0.997 1.047 -14.131 1.00 89.50 88 HIS A N 1
ATOM 675 C CA . HIS A 1 88 ? -0.228 0.315 -13.769 1.00 89.50 88 HIS A CA 1
ATOM 676 C C . HIS A 1 88 ? -1.380 1.203 -13.274 1.00 89.50 88 HIS A C 1
ATOM 678 O O . HIS A 1 88 ? -2.454 0.676 -12.974 1.00 89.50 88 HIS A O 1
ATOM 684 N N . LYS A 1 89 ? -1.199 2.529 -13.198 1.00 89.62 89 LYS A N 1
ATOM 685 C CA . LYS A 1 89 ? -2.199 3.471 -12.666 1.00 89.62 89 LYS A CA 1
ATOM 686 C C . LYS A 1 89 ? -3.562 3.336 -13.334 1.00 89.62 89 LYS A C 1
ATOM 688 O O . LYS A 1 89 ? -4.561 3.436 -12.641 1.00 89.62 89 LYS A O 1
ATOM 693 N N . ASP A 1 90 ? -3.622 3.037 -14.628 1.00 91.50 90 ASP A N 1
ATOM 694 C CA . ASP A 1 90 ? -4.897 2.942 -15.345 1.00 91.50 90 ASP A CA 1
ATOM 695 C C . ASP A 1 90 ? -5.736 1.765 -14.826 1.00 91.50 90 ASP A C 1
ATOM 697 O O . ASP A 1 90 ? -6.935 1.903 -14.590 1.00 91.50 90 ASP A O 1
ATOM 701 N N . ILE A 1 91 ? -5.089 0.628 -14.541 1.00 89.62 91 ILE A N 1
ATOM 702 C CA . ILE A 1 91 ? -5.734 -0.536 -13.915 1.00 89.62 91 ILE A CA 1
ATOM 703 C C . ILE A 1 91 ? -6.172 -0.184 -12.493 1.00 89.62 91 ILE A C 1
ATOM 705 O O . ILE A 1 91 ? -7.286 -0.508 -12.088 1.00 89.62 91 ILE A O 1
ATOM 709 N N . VAL A 1 92 ? -5.314 0.497 -11.729 1.00 89.00 92 VAL A N 1
ATOM 710 C CA . VAL A 1 92 ? -5.635 0.899 -10.354 1.00 89.00 92 VAL A CA 1
ATOM 711 C C . VAL A 1 92 ? -6.841 1.839 -10.324 1.00 89.00 92 VAL A C 1
ATOM 713 O O . VAL A 1 92 ? -7.770 1.608 -9.555 1.00 89.00 92 VAL A O 1
ATOM 716 N N . LEU A 1 93 ? -6.864 2.856 -11.185 1.00 88.44 93 LEU A N 1
ATOM 717 C CA . LEU A 1 93 ? -7.965 3.810 -11.295 1.00 88.44 93 LEU A CA 1
ATOM 718 C C . LEU A 1 93 ? -9.255 3.126 -11.761 1.00 88.44 93 LEU A C 1
ATOM 720 O O . LEU A 1 93 ? -10.316 3.406 -11.210 1.00 88.44 93 LEU A O 1
ATOM 724 N N . ALA A 1 94 ? -9.175 2.163 -12.685 1.00 88.50 94 ALA A N 1
ATOM 725 C CA . ALA A 1 94 ? -10.329 1.357 -13.079 1.00 88.50 94 ALA A CA 1
ATOM 726 C C . ALA A 1 94 ? -10.884 0.521 -11.910 1.00 88.50 94 ALA A C 1
ATOM 728 O O . ALA A 1 94 ? -12.099 0.445 -11.726 1.00 88.50 94 ALA A O 1
ATOM 729 N N . LEU A 1 95 ? -10.022 -0.075 -11.080 1.00 85.88 95 LEU A N 1
ATOM 730 C CA . LEU A 1 95 ? -10.438 -0.816 -9.879 1.00 85.88 95 LEU A CA 1
ATOM 731 C C . LEU A 1 95 ? -11.060 0.086 -8.804 1.00 85.88 95 LEU A C 1
ATOM 733 O O . LEU A 1 95 ? -11.814 -0.392 -7.956 1.00 85.88 95 LEU A O 1
ATOM 737 N N . VAL A 1 96 ? -10.715 1.372 -8.781 1.00 84.94 96 VAL A N 1
ATOM 738 C CA . VAL A 1 96 ? -11.326 2.358 -7.878 1.00 84.94 96 VAL A CA 1
ATOM 739 C C . VAL A 1 96 ? -12.678 2.820 -8.422 1.00 84.94 96 VAL A C 1
ATOM 741 O O . VAL A 1 96 ? -13.655 2.798 -7.684 1.00 84.94 96 VAL A O 1
ATOM 744 N N . ALA A 1 97 ? -12.761 3.159 -9.710 1.00 82.06 97 ALA A N 1
ATOM 745 C CA . ALA A 1 97 ? -13.984 3.665 -10.335 1.00 82.06 97 ALA A CA 1
ATOM 746 C C . ALA A 1 97 ? -15.127 2.633 -10.367 1.00 82.06 97 ALA A C 1
ATOM 748 O O . ALA A 1 97 ? -16.283 2.982 -10.160 1.00 82.06 97 ALA A O 1
ATOM 749 N N . ASN A 1 98 ? -14.821 1.348 -10.571 1.00 71.44 98 ASN A N 1
ATOM 750 C CA . ASN A 1 98 ? -15.842 0.292 -10.652 1.00 71.44 98 ASN A CA 1
ATOM 751 C C . ASN A 1 98 ? -16.358 -0.196 -9.283 1.00 71.44 98 ASN A C 1
ATOM 753 O O . ASN A 1 98 ? -17.105 -1.171 -9.223 1.00 71.44 98 ASN A O 1
ATOM 757 N N . ARG A 1 99 ? -15.964 0.447 -8.175 1.00 68.06 99 ARG A N 1
ATOM 758 C CA . ARG A 1 99 ? -16.394 0.063 -6.820 1.00 68.06 99 ARG A CA 1
ATOM 759 C C . ARG A 1 99 ? -17.690 0.715 -6.345 1.00 68.06 99 ARG A C 1
ATOM 761 O O . ARG A 1 99 ? -18.207 0.287 -5.325 1.00 68.06 99 ARG A O 1
ATOM 768 N N . GLU A 1 100 ? -18.248 1.676 -7.077 1.00 55.56 100 GLU A N 1
ATOM 769 C CA . GLU A 1 100 ? -19.561 2.260 -6.744 1.00 55.56 100 GLU A CA 1
ATOM 770 C C . GLU A 1 100 ? -20.753 1.355 -7.131 1.00 55.56 100 GLU A C 1
ATOM 772 O O . GLU A 1 100 ? -21.901 1.722 -6.894 1.00 55.56 100 GLU A O 1
ATOM 777 N N . VAL A 1 101 ? -20.502 0.175 -7.719 1.00 47.94 101 VAL A N 1
ATOM 778 C CA . VAL A 1 101 ? -21.535 -0.711 -8.301 1.00 47.94 101 VAL A CA 1
ATOM 779 C C . VAL A 1 101 ? -21.697 -2.047 -7.539 1.00 47.94 101 VAL A C 1
ATOM 781 O O . VAL A 1 101 ? -22.448 -2.912 -7.982 1.00 47.94 101 VAL A O 1
ATOM 784 N N . LEU A 1 102 ? -21.026 -2.239 -6.394 1.00 45.06 102 LEU A N 1
ATOM 785 C CA . LEU A 1 102 ? -21.113 -3.460 -5.568 1.00 45.06 102 LEU A CA 1
ATOM 786 C C . LEU A 1 102 ? -21.635 -3.189 -4.155 1.00 45.06 102 LEU A C 1
ATOM 788 O O . LEU A 1 102 ? -21.154 -2.223 -3.523 1.00 45.06 102 LEU A O 1
#

Radius of gyration: 16.07 Å; chains: 1; bounding box: 38×27×44 Å

Organism: NCBI:txid1070528